Protein AF-A0A2N3AL40-F1 (afdb_monomer)

Mean predicted aligned error: 8.43 Å

Radius of gyration: 25.2 Å; Cα contacts (8 Å, |Δi|>4): 378; chains: 1; bounding box: 58×31×99 Å

Structure (mmCIF, N/CA/C/O backbone):
data_AF-A0A2N3AL40-F1
#
_entry.id   AF-A0A2N3AL40-F1
#
loop_
_atom_site.group_PDB
_atom_site.id
_atom_site.type_symbol
_atom_site.label_atom_id
_atom_site.label_alt_id
_atom_site.label_comp_id
_atom_site.label_asym_id
_atom_site.label_entity_id
_atom_site.label_seq_id
_atom_site.pdbx_PDB_ins_code
_atom_site.Cartn_x
_atom_site.Cartn_y
_atom_site.Cartn_z
_atom_site.occupancy
_atom_site.B_iso_or_equiv
_atom_site.auth_seq_id
_atom_site.auth_comp_id
_atom_site.auth_asym_id
_atom_site.auth_atom_id
_atom_site.pdbx_PDB_model_num
ATOM 1 N N . MET A 1 1 ? -43.939 -13.489 76.390 1.00 40.53 1 MET A N 1
ATOM 2 C CA . MET A 1 1 ? -42.519 -13.304 76.013 1.00 40.53 1 MET A CA 1
ATOM 3 C C . MET A 1 1 ? -42.436 -13.081 74.510 1.00 40.53 1 MET A C 1
ATOM 5 O O . MET A 1 1 ? -42.729 -14.004 73.766 1.00 40.53 1 MET A O 1
ATOM 9 N N . LYS A 1 2 ? -42.132 -11.856 74.062 1.00 36.47 2 LYS A N 1
ATOM 10 C CA . LYS A 1 2 ? -41.898 -11.534 72.644 1.00 36.47 2 LYS A CA 1
ATOM 11 C C . LYS A 1 2 ? -40.387 -11.472 72.420 1.00 36.47 2 LYS A C 1
ATOM 13 O O . LYS A 1 2 ? -39.715 -10.693 73.085 1.00 36.47 2 LYS A O 1
ATOM 18 N N . ILE A 1 3 ? -39.874 -12.318 71.533 1.00 40.22 3 ILE A N 1
ATOM 19 C CA . ILE A 1 3 ? -38.462 -12.353 71.139 1.00 40.22 3 ILE A CA 1
ATOM 20 C C . ILE A 1 3 ? -38.341 -11.499 69.875 1.00 40.22 3 ILE A C 1
ATOM 22 O O . ILE A 1 3 ? -38.879 -11.866 68.833 1.00 40.22 3 ILE A O 1
ATOM 26 N N . TYR A 1 4 ? -37.673 -10.351 69.971 1.00 39.47 4 TYR A N 1
ATOM 27 C CA . TYR A 1 4 ? -37.342 -9.523 68.813 1.00 39.47 4 TYR A CA 1
ATOM 28 C C . TYR A 1 4 ? -36.024 -10.025 68.216 1.00 39.47 4 TYR A C 1
ATOM 30 O O . TYR A 1 4 ? -34.991 -10.003 68.883 1.00 39.47 4 TYR A O 1
ATOM 38 N N . LYS A 1 5 ? -36.057 -10.509 66.969 1.00 43.59 5 LYS A N 1
ATOM 39 C CA . LYS A 1 5 ? -34.843 -10.803 66.198 1.00 43.59 5 LYS A CA 1
ATOM 40 C C . LYS A 1 5 ? -34.293 -9.490 65.640 1.00 43.59 5 LYS A C 1
ATOM 42 O O . LYS A 1 5 ? -34.959 -8.823 64.854 1.00 43.59 5 LYS A O 1
ATOM 47 N N . LEU A 1 6 ? -33.087 -9.141 66.075 1.00 40.00 6 LEU A N 1
ATOM 48 C CA . LEU A 1 6 ? -32.292 -8.032 65.563 1.00 40.00 6 LEU A CA 1
ATOM 49 C C . LEU A 1 6 ? -31.817 -8.387 64.143 1.00 40.00 6 LEU A C 1
ATOM 51 O O . LEU A 1 6 ? -31.105 -9.373 63.963 1.00 40.00 6 LEU A O 1
ATOM 55 N N . VAL A 1 7 ? -32.234 -7.618 63.138 1.00 46.03 7 VAL A N 1
ATOM 56 C CA . VAL A 1 7 ? -31.735 -7.736 61.760 1.00 46.03 7 VAL A CA 1
ATOM 57 C C . VAL A 1 7 ? -30.579 -6.753 61.609 1.00 46.03 7 VAL A C 1
ATOM 59 O O . VAL A 1 7 ? -30.780 -5.543 61.664 1.00 46.03 7 VAL A O 1
ATOM 62 N N . VAL A 1 8 ? -29.365 -7.276 61.455 1.00 45.62 8 VAL A N 1
ATOM 63 C CA . VAL A 1 8 ? -28.175 -6.486 61.126 1.00 45.62 8 VAL A CA 1
ATOM 64 C C . VAL A 1 8 ? -28.174 -6.281 59.613 1.00 45.62 8 VAL A C 1
ATOM 66 O O . VAL A 1 8 ? -27.959 -7.225 58.856 1.00 45.62 8 VAL A O 1
ATOM 69 N N . ILE A 1 9 ? -28.472 -5.060 59.170 1.00 46.03 9 ILE A N 1
ATOM 70 C CA . ILE A 1 9 ? -28.363 -4.658 57.765 1.00 46.03 9 ILE A CA 1
ATOM 71 C C . ILE A 1 9 ? -26.923 -4.196 57.545 1.00 46.03 9 ILE A C 1
ATOM 73 O O . ILE A 1 9 ? -26.542 -3.097 57.945 1.00 46.03 9 ILE A O 1
ATOM 77 N N . THR A 1 10 ? -26.110 -5.053 56.932 1.00 51.25 10 THR A N 1
ATOM 78 C CA . THR A 1 10 ? -24.779 -4.679 56.451 1.00 51.25 10 THR A CA 1
ATOM 79 C C . THR A 1 10 ? -24.943 -3.795 55.219 1.00 51.25 10 THR A C 1
ATOM 81 O O . THR A 1 10 ? -25.339 -4.263 54.153 1.00 51.25 10 THR A O 1
ATOM 84 N N . VAL A 1 11 ? -24.646 -2.506 55.365 1.00 47.19 11 VAL A N 1
ATOM 85 C CA . VAL A 1 11 ? -24.536 -1.569 54.244 1.00 47.19 11 VAL A CA 1
ATOM 86 C C . VAL A 1 11 ? -23.203 -1.840 53.546 1.00 47.19 11 VAL A C 1
ATOM 88 O O . VAL A 1 11 ? -22.144 -1.445 54.029 1.00 47.19 11 VAL A O 1
ATOM 91 N N . CYS A 1 12 ? -23.246 -2.554 52.420 1.00 39.22 12 CYS A N 1
ATOM 92 C CA . CYS A 1 12 ? -22.114 -2.659 51.503 1.00 39.22 12 CYS A CA 1
ATOM 93 C C . CYS A 1 12 ? -21.916 -1.297 50.827 1.00 39.22 12 CYS A C 1
ATOM 95 O O . CYS A 1 12 ? -22.634 -0.936 49.897 1.00 39.22 12 CYS A O 1
ATOM 97 N N . MET A 1 13 ? -20.949 -0.529 51.322 1.00 43.78 13 MET A N 1
ATOM 98 C CA . MET A 1 13 ? -20.445 0.666 50.660 1.00 43.78 13 MET A CA 1
ATOM 99 C C . MET A 1 13 ? -19.726 0.227 49.379 1.00 43.78 13 MET A C 1
ATOM 101 O O . MET A 1 13 ? -18.612 -0.293 49.427 1.00 43.78 13 MET A O 1
ATOM 105 N N . VAL A 1 14 ? -20.393 0.376 48.235 1.00 52.16 14 VAL A N 1
ATOM 106 C CA . VAL A 1 14 ? -19.777 0.181 46.921 1.00 52.16 14 VAL A CA 1
ATOM 107 C C . VAL A 1 14 ? -18.809 1.341 46.705 1.00 52.16 14 VAL A C 1
ATOM 109 O O . VAL A 1 14 ? -19.223 2.487 46.537 1.00 52.16 14 VAL A O 1
ATOM 112 N N . LEU A 1 15 ? -17.511 1.043 46.757 1.00 43.44 15 LEU A N 1
ATOM 113 C CA . LEU A 1 15 ? -16.457 1.918 46.258 1.00 43.44 15 LEU A CA 1
ATOM 114 C C . LEU A 1 15 ? -16.719 2.144 44.769 1.00 43.44 15 LEU A C 1
ATOM 116 O O . LEU A 1 15 ? -16.507 1.252 43.949 1.00 43.44 15 LEU A O 1
ATOM 120 N N . VAL A 1 16 ? -17.209 3.334 44.426 1.00 50.50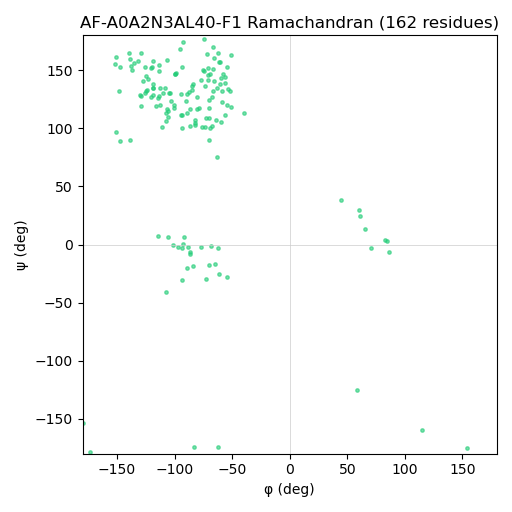 16 VAL A N 1
ATOM 121 C CA . VAL A 1 16 ? -17.233 3.809 43.045 1.00 50.50 16 VAL A CA 1
ATOM 122 C C . VAL A 1 16 ? -15.777 4.073 42.688 1.00 50.50 16 VAL A C 1
ATOM 124 O O . VAL A 1 16 ? -15.233 5.139 42.971 1.00 50.50 16 VAL A O 1
ATOM 127 N N . MET A 1 17 ? -15.104 3.053 42.157 1.00 52.47 17 MET A N 1
ATOM 128 C CA . MET A 1 17 ? -13.845 3.250 41.455 1.00 52.47 17 MET A CA 1
ATOM 129 C C . MET A 1 17 ? -14.166 4.247 40.349 1.00 52.47 17 MET A C 1
ATOM 131 O O . MET A 1 17 ? -14.948 3.944 39.449 1.00 52.47 17 MET A O 1
ATOM 135 N N . SER A 1 18 ? -13.629 5.457 40.479 1.00 48.34 18 SER A N 1
ATOM 136 C CA . SER A 1 18 ? -13.614 6.470 39.433 1.00 48.34 18 SER A CA 1
ATOM 137 C C . SER A 1 18 ? -12.797 5.917 38.269 1.00 48.34 18 SER A C 1
ATOM 139 O O . SER A 1 18 ? -11.633 6.263 38.095 1.00 48.34 18 SER A O 1
ATOM 141 N N . GLY A 1 19 ? -13.381 4.994 37.506 1.00 50.50 19 GLY A N 1
ATOM 142 C CA . GLY A 1 19 ? -12.888 4.668 36.186 1.00 50.50 19 GLY A CA 1
ATOM 143 C C . GLY A 1 19 ? -12.931 5.962 35.397 1.00 50.50 19 GLY A C 1
ATOM 144 O O . GLY A 1 19 ? -13.987 6.593 35.326 1.00 50.50 19 GLY A O 1
ATOM 145 N N . CYS A 1 20 ? -11.784 6.389 34.867 1.00 45.19 20 CYS A N 1
ATOM 146 C CA . CYS A 1 20 ? -11.763 7.271 33.708 1.00 45.19 20 CYS A CA 1
ATOM 147 C C . CYS A 1 20 ? -12.862 6.771 32.777 1.00 45.19 20 CYS A C 1
ATOM 149 O O . CYS A 1 20 ? -12.763 5.6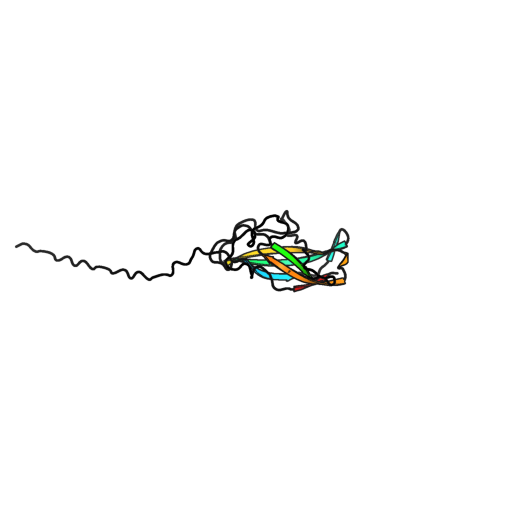44 32.304 1.00 45.19 20 CYS A O 1
ATOM 151 N N . ILE A 1 21 ? -13.923 7.551 32.579 1.00 53.56 21 ILE A N 1
ATOM 152 C CA . ILE A 1 21 ? -14.790 7.342 31.429 1.00 53.56 21 ILE A CA 1
ATOM 153 C C . ILE A 1 21 ? -13.842 7.632 30.266 1.00 53.56 21 ILE A C 1
ATOM 155 O O . ILE A 1 21 ? -13.423 8.790 30.150 1.00 53.56 21 ILE A O 1
ATOM 159 N N . PRO A 1 22 ? -13.383 6.627 29.496 1.00 57.34 22 PRO A N 1
ATOM 160 C CA . PRO A 1 22 ? -12.606 6.925 28.309 1.00 57.34 22 PRO A CA 1
ATOM 161 C C . PRO A 1 22 ? -13.491 7.847 27.472 1.00 57.34 22 PRO A C 1
ATOM 163 O O . PRO A 1 22 ? -14.714 7.658 27.433 1.00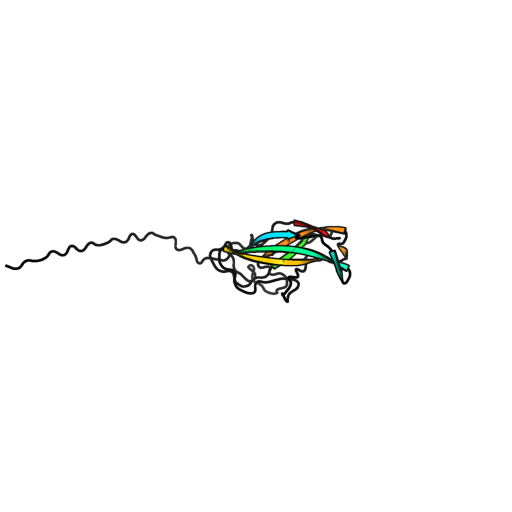 57.34 22 PRO A O 1
ATOM 166 N N . GLY A 1 23 ? -12.911 8.882 26.862 1.00 61.97 23 GLY A N 1
ATOM 167 C CA . GLY A 1 23 ? -13.641 9.626 25.838 1.00 61.97 23 GLY A CA 1
ATOM 168 C C . GLY A 1 23 ? -14.218 8.651 24.802 1.00 61.97 23 GLY A C 1
ATOM 169 O O . GLY A 1 23 ? -13.804 7.489 24.771 1.00 61.97 23 GLY A O 1
ATOM 170 N N . PRO A 1 24 ? -15.194 9.066 23.979 1.00 74.25 24 PRO A N 1
ATOM 171 C CA . PRO A 1 24 ? -15.617 8.217 22.873 1.00 74.25 24 PRO A CA 1
ATOM 172 C C . PRO A 1 24 ? -14.364 7.802 22.094 1.00 74.25 24 PRO A C 1
ATOM 174 O O . PRO A 1 24 ? -13.607 8.667 21.651 1.00 74.25 24 PRO A O 1
ATOM 177 N N . GLY A 1 25 ? -14.109 6.495 22.059 1.00 88.38 25 GLY A N 1
ATOM 178 C CA . GLY A 1 25 ? -12.933 5.938 21.410 1.00 88.38 25 GLY A CA 1
ATOM 179 C C . GLY A 1 25 ? -12.934 6.238 19.914 1.00 88.38 25 GLY A C 1
ATOM 180 O O . GLY A 1 25 ? -13.965 6.629 19.351 1.00 88.38 25 GLY A O 1
ATOM 181 N N . LYS A 1 26 ? -11.787 6.056 19.270 1.00 96.38 26 LYS A N 1
ATOM 182 C CA . LYS A 1 26 ? -11.609 6.300 17.838 1.00 96.38 26 LYS A CA 1
ATOM 183 C C . LYS A 1 26 ? -10.795 5.174 17.187 1.00 96.38 26 LYS A C 1
ATOM 185 O O . LYS A 1 26 ? -9.986 4.538 17.865 1.00 96.38 26 LYS A O 1
ATOM 190 N N . PRO A 1 27 ? -11.031 4.886 15.897 1.00 98.19 27 PRO A N 1
ATOM 191 C CA . PRO A 1 27 ? -10.132 4.046 15.110 1.00 98.19 27 PRO A CA 1
ATOM 192 C C . PRO A 1 27 ? -8.760 4.717 14.913 1.00 98.19 27 PRO A C 1
ATOM 194 O O . PRO A 1 27 ? -8.637 5.928 15.078 1.00 98.19 27 PRO A O 1
ATOM 197 N N . ASP A 1 28 ? -7.752 3.915 14.568 1.00 98.50 28 ASP A N 1
ATOM 198 C CA . ASP A 1 28 ? -6.375 4.361 14.284 1.00 98.50 28 ASP A CA 1
ATOM 199 C C . ASP A 1 28 ? -5.726 3.404 13.268 1.00 98.50 28 ASP A C 1
ATOM 201 O O . ASP A 1 28 ? -5.304 2.302 13.615 1.00 98.50 28 ASP A O 1
ATOM 205 N N . LEU A 1 29 ? -5.740 3.745 11.989 1.00 98.81 29 LEU A N 1
ATOM 206 C CA . LEU A 1 29 ? -5.341 2.926 10.853 1.00 98.81 29 LEU A CA 1
ATOM 207 C C . LEU A 1 29 ? -3.879 3.176 10.490 1.00 98.81 29 LEU A C 1
ATOM 209 O O . LEU A 1 29 ? -3.528 4.062 9.721 1.00 98.81 29 LEU A O 1
ATOM 213 N N . VAL A 1 30 ? -3.019 2.266 10.929 1.00 98.81 30 VAL A N 1
ATOM 214 C CA . VAL A 1 30 ? -1.583 2.335 10.656 1.00 98.81 30 VAL A CA 1
ATOM 215 C C . VAL A 1 30 ? -1.205 1.320 9.588 1.00 98.81 30 VAL A C 1
ATOM 217 O O . VAL A 1 30 ? -1.503 0.126 9.723 1.00 98.81 30 VAL A O 1
ATOM 220 N N . VAL A 1 31 ? -0.472 1.745 8.555 1.00 98.88 31 VAL A N 1
ATOM 221 C CA . VAL A 1 31 ? 0.195 0.798 7.651 1.00 98.88 31 VAL A CA 1
ATOM 222 C C . VAL A 1 31 ? 1.394 0.188 8.376 1.00 98.88 31 VAL A C 1
ATOM 224 O O . VAL A 1 31 ? 2.463 0.785 8.485 1.00 98.88 31 VAL A O 1
ATOM 227 N N . THR A 1 32 ? 1.236 -1.035 8.875 1.00 98.69 32 THR A N 1
ATOM 228 C CA . THR A 1 32 ? 2.273 -1.734 9.648 1.00 98.69 32 THR A CA 1
ATOM 229 C C . THR A 1 32 ? 3.292 -2.446 8.770 1.00 98.69 32 THR A C 1
ATOM 231 O O . THR A 1 32 ? 4.375 -2.801 9.236 1.00 98.69 32 THR A O 1
ATOM 234 N N . THR A 1 33 ? 2.969 -2.702 7.504 1.00 98.69 33 THR A N 1
ATOM 235 C CA . THR A 1 33 ? 3.893 -3.320 6.550 1.00 98.69 33 THR A CA 1
ATOM 236 C C . THR A 1 33 ? 3.622 -2.809 5.148 1.00 98.69 33 THR A C 1
ATOM 238 O O . THR A 1 33 ? 2.487 -2.841 4.681 1.00 98.69 33 THR A O 1
ATOM 241 N N . LEU A 1 34 ? 4.693 -2.410 4.468 1.00 98.81 34 LEU A N 1
ATOM 242 C CA . LEU A 1 34 ? 4.770 -2.315 3.018 1.00 98.81 34 LEU A CA 1
ATOM 243 C C . LEU A 1 34 ? 6.045 -3.030 2.580 1.00 98.81 34 LEU A C 1
ATOM 245 O O . LEU A 1 34 ? 7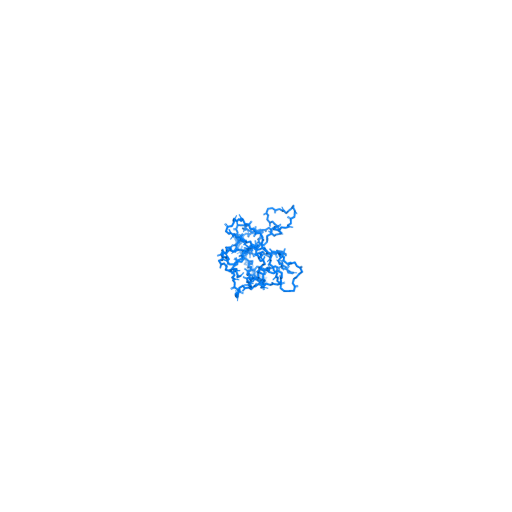.129 -2.738 3.083 1.00 98.81 34 LEU A O 1
ATOM 249 N N . GLU A 1 35 ? 5.927 -3.938 1.622 1.00 98.56 35 GLU A N 1
ATOM 250 C CA . GLU A 1 35 ? 7.077 -4.637 1.056 1.00 98.56 35 GLU A CA 1
ATOM 251 C C . GLU A 1 35 ? 6.824 -5.071 -0.389 1.00 98.56 35 GLU A C 1
ATOM 253 O O . GLU A 1 35 ? 5.684 -5.288 -0.806 1.00 98.56 35 GLU A O 1
ATOM 258 N N . ALA A 1 36 ? 7.911 -5.241 -1.142 1.00 98.31 36 ALA A N 1
ATOM 259 C CA . ALA A 1 36 ? 7.883 -5.959 -2.407 1.00 98.31 36 ALA A CA 1
ATOM 260 C C . ALA A 1 36 ? 7.935 -7.467 -2.133 1.00 98.31 36 ALA A C 1
ATOM 262 O O . ALA A 1 36 ? 8.839 -7.951 -1.451 1.00 98.31 36 ALA A O 1
ATOM 263 N N . THR A 1 37 ? 6.987 -8.219 -2.685 1.00 98.31 37 THR A N 1
ATOM 264 C CA . THR A 1 37 ? 6.884 -9.677 -2.491 1.00 98.31 37 THR A CA 1
ATOM 265 C C . THR A 1 37 ? 7.592 -10.475 -3.587 1.00 98.31 37 THR A C 1
ATOM 267 O O . THR A 1 37 ? 7.667 -11.702 -3.529 1.00 98.31 37 THR A O 1
ATOM 270 N N . GLY A 1 38 ? 8.152 -9.791 -4.585 1.00 96.75 38 GLY A N 1
ATOM 271 C CA . GLY A 1 38 ? 8.873 -10.394 -5.695 1.00 96.75 38 GLY A CA 1
ATOM 272 C C . GLY A 1 38 ? 9.537 -9.357 -6.594 1.00 96.75 38 GLY A C 1
ATOM 273 O O . GLY A 1 38 ? 9.475 -8.153 -6.346 1.00 96.75 38 GLY A O 1
ATOM 274 N N . LEU A 1 39 ? 10.186 -9.844 -7.652 1.00 95.75 39 LEU A N 1
ATOM 275 C CA . LEU A 1 39 ? 10.792 -8.979 -8.659 1.00 95.75 39 LEU A CA 1
ATOM 276 C C . LEU A 1 39 ? 9.716 -8.298 -9.505 1.00 95.75 39 LEU A C 1
ATOM 278 O O . LEU A 1 39 ? 8.678 -8.888 -9.815 1.00 95.75 39 LEU A O 1
ATOM 282 N N . GLY A 1 40 ? 10.011 -7.066 -9.911 1.00 95.88 40 GLY A N 1
ATOM 283 C CA . GLY A 1 40 ? 9.237 -6.381 -10.928 1.00 95.88 40 GLY A CA 1
ATOM 284 C C . GLY A 1 40 ? 9.256 -7.114 -12.263 1.00 95.88 40 GLY A C 1
ATOM 285 O O . GLY A 1 40 ? 10.177 -7.878 -12.561 1.00 95.88 40 GLY A O 1
ATOM 286 N N . PHE A 1 41 ? 8.254 -6.855 -13.092 1.00 96.25 41 PHE A N 1
ATOM 287 C CA . PHE A 1 41 ? 8.213 -7.340 -14.465 1.00 96.25 41 PHE A CA 1
ATOM 288 C C . PHE A 1 41 ? 7.500 -6.346 -15.376 1.00 96.25 41 PHE A C 1
ATOM 290 O O . PHE A 1 41 ? 6.622 -5.594 -14.950 1.00 96.25 41 PHE A O 1
ATOM 297 N N . VAL A 1 42 ? 7.859 -6.369 -16.656 1.00 95.12 42 VAL A N 1
ATOM 298 C CA . VAL A 1 42 ? 7.197 -5.565 -17.684 1.00 95.12 42 VAL A CA 1
ATOM 299 C C . VAL A 1 42 ? 5.914 -6.275 -18.108 1.00 95.12 42 VAL A C 1
ATOM 301 O O . VAL A 1 42 ? 5.935 -7.400 -18.608 1.00 95.12 42 VAL A O 1
ATOM 304 N N . GLY A 1 43 ? 4.781 -5.629 -17.866 1.00 86.81 43 GLY A N 1
ATOM 305 C CA . GLY A 1 43 ? 3.468 -6.081 -18.292 1.00 86.81 43 GLY A CA 1
ATOM 306 C C . GLY A 1 43 ? 3.144 -5.702 -19.739 1.00 86.81 43 GLY A C 1
ATOM 307 O O . GLY A 1 43 ? 3.950 -5.145 -20.488 1.00 86.81 43 GLY A O 1
ATOM 308 N N . SER A 1 44 ? 1.905 -5.984 -20.137 1.00 80.62 44 SER A N 1
ATOM 309 C CA . SER A 1 44 ? 1.374 -5.573 -21.438 1.00 80.62 44 SER A CA 1
ATOM 310 C C . SER A 1 44 ? 1.486 -4.056 -21.628 1.00 80.62 44 SER A C 1
ATOM 312 O O . SER A 1 44 ? 1.309 -3.293 -20.680 1.00 80.62 44 SER A O 1
ATOM 314 N N . TYR A 1 45 ? 1.753 -3.615 -22.861 1.00 82.56 45 TYR A N 1
ATOM 315 C CA . TYR A 1 45 ? 1.947 -2.199 -23.222 1.00 82.56 45 TYR A CA 1
ATOM 316 C C . TYR A 1 45 ? 3.182 -1.524 -22.594 1.00 82.56 45 TYR A C 1
ATOM 318 O O . TYR A 1 45 ? 3.311 -0.305 -22.668 1.00 82.56 45 TYR A O 1
ATOM 326 N N . GLY A 1 46 ? 4.106 -2.304 -22.021 1.00 85.69 46 GLY A N 1
ATOM 327 C CA . GLY A 1 46 ? 5.396 -1.818 -21.524 1.00 85.69 46 GLY A CA 1
ATOM 328 C C . GLY A 1 46 ? 5.365 -1.233 -20.112 1.00 85.69 46 GLY A C 1
ATOM 329 O O . GLY A 1 46 ? 6.383 -0.727 -19.657 1.00 85.69 46 GLY A O 1
ATOM 330 N N . GLY A 1 47 ? 4.220 -1.258 -19.420 1.00 91.25 47 GLY A N 1
ATOM 331 C CA . GLY A 1 47 ? 4.129 -0.780 -18.037 1.00 91.25 47 GLY A CA 1
ATOM 332 C C . GLY A 1 47 ? 4.832 -1.732 -17.074 1.00 91.25 47 GLY A C 1
ATOM 333 O O . GLY A 1 47 ? 4.731 -2.948 -17.235 1.00 91.25 47 GLY A O 1
ATOM 334 N N . VAL A 1 48 ? 5.513 -1.202 -16.062 1.00 95.69 48 VAL A N 1
ATOM 335 C CA . VAL A 1 48 ? 6.212 -2.019 -15.063 1.00 95.69 48 VAL A CA 1
ATOM 336 C C . VAL A 1 48 ? 5.257 -2.344 -13.919 1.00 95.69 48 VAL A C 1
ATOM 338 O O . VAL A 1 48 ? 4.617 -1.451 -13.367 1.00 95.69 48 VAL A O 1
ATOM 341 N N . LYS A 1 49 ? 5.153 -3.621 -13.549 1.00 96.94 49 LYS A N 1
ATOM 342 C CA . LYS A 1 49 ? 4.389 -4.082 -12.387 1.00 96.94 49 LYS A CA 1
ATOM 343 C C . LYS A 1 49 ? 5.330 -4.584 -11.304 1.00 96.94 49 LYS A C 1
ATOM 345 O O . LYS A 1 49 ? 6.182 -5.427 -11.580 1.00 96.94 49 LYS A O 1
ATOM 350 N N . ILE A 1 50 ? 5.133 -4.120 -10.074 1.00 98.06 50 ILE A N 1
ATOM 351 C CA . ILE A 1 50 ? 5.853 -4.602 -8.890 1.00 98.06 50 ILE A CA 1
ATOM 352 C C . ILE A 1 50 ? 4.862 -5.325 -7.978 1.00 98.06 50 ILE A C 1
ATOM 354 O O . ILE A 1 50 ? 3.907 -4.686 -7.537 1.00 98.06 50 ILE A O 1
ATOM 358 N N . PRO A 1 51 ? 5.050 -6.621 -7.675 1.00 98.44 51 PRO A N 1
ATOM 359 C CA . PRO A 1 51 ? 4.218 -7.298 -6.691 1.00 98.44 51 PRO A CA 1
ATOM 360 C C . PRO A 1 51 ? 4.535 -6.764 -5.286 1.00 98.44 51 PRO A C 1
ATOM 362 O O . PRO A 1 51 ? 5.693 -6.770 -4.858 1.00 98.44 51 PRO A O 1
ATOM 365 N N . ILE A 1 52 ? 3.513 -6.283 -4.582 1.00 98.81 52 ILE A N 1
ATOM 366 C CA . ILE A 1 52 ? 3.637 -5.701 -3.244 1.00 98.81 52 ILE A CA 1
ATOM 367 C C . ILE A 1 52 ? 2.596 -6.273 -2.285 1.00 98.81 52 ILE A C 1
ATOM 369 O O . ILE A 1 52 ? 1.534 -6.753 -2.695 1.00 98.81 52 ILE A O 1
ATOM 373 N N . ARG A 1 53 ? 2.901 -6.167 -0.993 1.00 98.81 53 ARG A N 1
ATOM 374 C CA . ARG A 1 53 ? 1.981 -6.447 0.105 1.00 98.81 53 ARG A CA 1
ATOM 375 C C . ARG A 1 53 ? 1.913 -5.251 1.041 1.00 98.81 53 ARG A C 1
ATOM 377 O O . ARG A 1 53 ? 2.948 -4.755 1.482 1.00 98.81 53 ARG A O 1
ATOM 384 N N . VAL A 1 54 ? 0.690 -4.834 1.355 1.00 98.88 54 VAL A N 1
ATOM 385 C CA . VAL A 1 54 ? 0.383 -3.790 2.335 1.00 98.88 54 VAL A CA 1
ATOM 386 C C . VAL A 1 54 ? -0.461 -4.392 3.449 1.00 98.88 54 VAL A C 1
ATOM 388 O O . VAL A 1 54 ? -1.479 -5.029 3.177 1.00 98.88 54 VAL A O 1
ATOM 391 N N . VAL A 1 55 ? -0.053 -4.191 4.698 1.00 98.88 55 VAL A N 1
ATOM 392 C CA . VAL A 1 55 ? -0.832 -4.573 5.881 1.00 98.88 55 VAL A CA 1
ATOM 393 C C . VAL A 1 55 ? -1.233 -3.313 6.624 1.00 98.88 55 VAL A C 1
ATOM 395 O O . VAL A 1 55 ? -0.377 -2.498 6.963 1.00 98.88 55 VAL A O 1
ATOM 398 N N . VAL A 1 56 ? -2.531 -3.168 6.873 1.00 98.88 56 VAL A N 1
ATOM 399 C CA . VAL A 1 56 ? -3.094 -2.080 7.676 1.00 98.88 56 VAL A CA 1
ATOM 400 C C . VAL A 1 56 ? -3.666 -2.670 8.950 1.00 98.88 56 VAL A C 1
ATOM 402 O O . VAL A 1 56 ? -4.375 -3.678 8.905 1.00 98.88 56 VAL A O 1
ATOM 405 N N . LYS A 1 57 ? -3.367 -2.035 10.080 1.00 98.81 57 LYS A N 1
ATOM 406 C CA . LYS A 1 57 ? -3.877 -2.406 11.393 1.00 98.81 57 LYS A CA 1
ATOM 407 C C . LYS A 1 57 ? -4.693 -1.268 11.973 1.00 98.81 57 LYS A C 1
ATOM 409 O O . LYS A 1 57 ? -4.210 -0.146 12.002 1.00 98.81 57 LYS A O 1
ATOM 414 N N . ASN A 1 58 ? -5.858 -1.590 12.525 1.00 98.75 58 ASN A N 1
ATOM 415 C CA . ASN A 1 58 ? -6.556 -0.674 13.416 1.00 98.75 58 ASN A CA 1
ATOM 416 C C . ASN A 1 58 ? -5.963 -0.795 14.835 1.00 98.75 58 ASN A C 1
ATOM 418 O O . ASN A 1 58 ? -6.209 -1.782 15.528 1.00 98.75 58 ASN A O 1
ATOM 422 N N . GLN A 1 59 ? -5.129 0.154 15.251 1.00 98.44 59 GLN A N 1
ATOM 423 C CA . GLN A 1 59 ? -4.531 0.241 16.588 1.00 98.44 59 GLN A CA 1
ATOM 424 C C . GLN A 1 59 ? -5.423 0.982 17.595 1.00 98.44 59 GLN A C 1
ATOM 426 O O . GLN A 1 59 ? -5.120 0.982 18.790 1.00 98.44 59 GLN A O 1
ATOM 431 N N . GLY A 1 60 ? -6.530 1.556 17.120 1.00 97.56 60 GLY A N 1
ATOM 432 C CA . GLY A 1 60 ? -7.509 2.270 17.920 1.00 97.56 60 GLY A CA 1
ATOM 433 C C . GLY A 1 60 ? -8.375 1.329 18.750 1.00 97.56 60 GLY A C 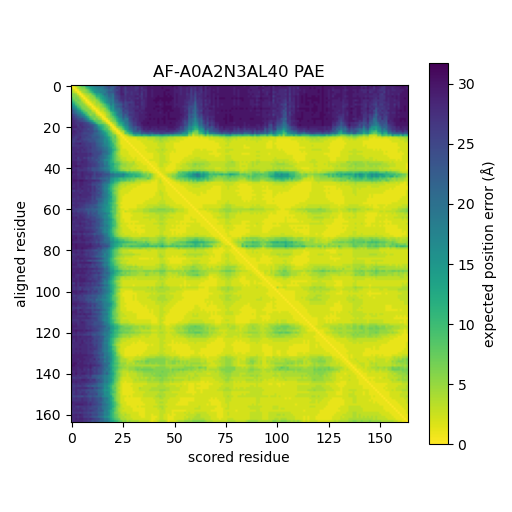1
ATOM 434 O O . GLY A 1 60 ? -8.275 0.100 18.681 1.00 97.56 60 GLY A O 1
ATOM 435 N N . ASP A 1 61 ? -9.257 1.918 19.551 1.00 96.19 61 ASP A N 1
ATOM 436 C CA . ASP A 1 61 ? -10.161 1.201 20.455 1.00 96.19 61 ASP A CA 1
ATOM 437 C C . ASP A 1 61 ? -11.597 1.084 19.914 1.00 96.19 61 ASP A C 1
ATOM 439 O O . ASP A 1 61 ? -12.450 0.450 20.543 1.00 96.19 61 ASP A O 1
ATOM 443 N N . VAL A 1 62 ? -11.853 1.630 18.721 1.00 97.31 62 VAL A N 1
ATOM 444 C CA . VAL A 1 62 ? -13.136 1.559 18.008 1.00 97.31 62 VAL A CA 1
ATOM 445 C C . VAL A 1 62 ? -12.950 1.012 16.595 1.00 97.31 62 VAL A C 1
ATOM 447 O O . VAL A 1 62 ? -11.878 1.094 16.005 1.00 97.31 62 VAL A O 1
ATOM 450 N N . GLU A 1 63 ? -13.999 0.382 16.070 1.00 98.00 63 GLU A N 1
ATOM 451 C CA . GLU A 1 63 ? -14.044 -0.127 14.703 1.00 98.00 63 GLU A CA 1
ATOM 452 C C . GLU A 1 63 ? -13.831 1.000 13.677 1.00 98.00 63 GLU A C 1
ATOM 454 O O . GLU A 1 63 ? -14.472 2.048 13.748 1.00 98.00 63 GLU A O 1
ATOM 459 N N . ALA A 1 64 ? -12.951 0.764 12.706 1.00 98.50 64 ALA A N 1
ATOM 460 C CA . ALA A 1 64 ? -12.767 1.650 11.567 1.00 98.50 64 ALA A CA 1
ATOM 461 C C . ALA A 1 64 ? -13.791 1.310 10.482 1.00 98.50 64 ALA A C 1
ATOM 463 O O . ALA A 1 64 ? -13.998 0.133 10.175 1.00 98.50 64 ALA A O 1
ATOM 464 N N . GLY A 1 65 ? -14.407 2.328 9.879 1.00 98.44 65 GLY A N 1
ATOM 465 C CA . GLY A 1 65 ? -15.297 2.151 8.732 1.00 98.44 65 GLY A CA 1
ATOM 466 C C . GLY A 1 65 ? -14.586 1.559 7.508 1.00 98.44 65 GLY A C 1
ATOM 467 O O . GLY A 1 65 ? -13.417 1.182 7.550 1.00 98.44 65 GLY A O 1
ATOM 468 N N . ILE A 1 66 ? -15.297 1.469 6.383 1.00 97.81 66 ILE A N 1
ATOM 469 C CA . ILE A 1 66 ? -14.661 1.083 5.117 1.00 97.81 66 ILE A CA 1
ATOM 470 C C . ILE A 1 66 ? -13.697 2.192 4.683 1.00 97.81 66 ILE A C 1
ATOM 472 O O . ILE A 1 66 ? -14.109 3.340 4.528 1.00 97.81 66 ILE A O 1
ATOM 476 N N . PHE A 1 67 ? -12.447 1.818 4.424 1.00 97.94 67 PHE A N 1
ATOM 477 C CA . PHE A 1 67 ? -11.373 2.714 4.001 1.00 97.94 67 PHE A CA 1
ATOM 478 C C . PHE A 1 67 ? -10.675 2.167 2.755 1.00 97.94 67 PHE A C 1
ATOM 480 O O . PHE A 1 67 ? -10.826 0.991 2.398 1.00 97.94 67 PHE A O 1
ATOM 487 N N . LYS A 1 68 ? -9.898 3.022 2.087 1.00 97.31 68 LYS A N 1
ATOM 488 C CA . LYS A 1 68 ? -9.067 2.640 0.939 1.00 97.31 68 LYS A CA 1
ATOM 489 C C . LYS A 1 68 ? -7.591 2.888 1.209 1.00 97.31 68 LYS A C 1
ATOM 491 O O . LYS A 1 68 ? -7.237 3.706 2.047 1.00 97.31 68 LYS A O 1
ATOM 496 N N . VAL A 1 69 ? -6.740 2.185 0.477 1.00 98.38 69 VAL A N 1
ATOM 497 C CA . VAL A 1 69 ? -5.291 2.367 0.496 1.00 98.38 69 VAL A CA 1
ATOM 498 C C . VAL A 1 69 ? -4.873 3.029 -0.808 1.00 98.38 69 VAL A C 1
ATOM 500 O O . VAL A 1 69 ? -5.314 2.612 -1.878 1.00 98.38 69 VAL A O 1
ATOM 503 N N . SER A 1 70 ? -4.016 4.045 -0.742 1.00 98.12 70 SER A N 1
ATOM 504 C CA . SER A 1 70 ? -3.267 4.512 -1.912 1.00 98.12 70 SER A CA 1
ATOM 505 C C . SER A 1 70 ? -1.809 4.106 -1.806 1.00 98.12 70 SER A C 1
ATOM 507 O O . SER A 1 70 ? -1.289 3.846 -0.723 1.00 98.12 70 SER A O 1
ATOM 509 N N . THR A 1 71 ? -1.140 4.080 -2.949 1.00 98.38 71 THR A N 1
ATOM 510 C CA . THR A 1 71 ? 0.313 3.976 -3.027 1.00 98.38 71 THR A CA 1
ATOM 511 C C . THR A 1 71 ? 0.853 5.153 -3.807 1.00 98.38 71 THR A C 1
ATOM 513 O O . THR A 1 71 ? 0.255 5.583 -4.798 1.00 98.38 71 THR A O 1
ATOM 516 N N . GLU A 1 72 ? 1.998 5.658 -3.378 1.00 98.19 72 GLU A N 1
ATOM 517 C CA . GLU A 1 72 ? 2.652 6.807 -3.986 1.00 98.19 72 GLU A CA 1
ATOM 518 C C . GLU A 1 72 ? 4.151 6.574 -4.087 1.00 98.19 72 GLU A C 1
ATOM 520 O O . GLU A 1 72 ? 4.732 5.801 -3.323 1.00 98.19 72 GLU A O 1
ATOM 525 N N . TYR A 1 73 ? 4.784 7.234 -5.052 1.00 97.94 73 TYR A N 1
ATOM 526 C CA . TYR A 1 73 ? 6.222 7.140 -5.220 1.00 97.94 73 TYR A CA 1
ATOM 527 C C . TYR A 1 73 ? 6.888 8.489 -5.472 1.00 97.94 73 TYR A C 1
ATOM 529 O O . TYR A 1 73 ? 6.296 9.440 -5.988 1.00 97.94 73 TYR A O 1
ATOM 537 N N . MET A 1 74 ? 8.176 8.532 -5.141 1.00 97.81 74 MET A N 1
ATOM 538 C CA . MET A 1 74 ? 9.111 9.578 -5.524 1.00 97.81 74 MET A CA 1
ATOM 539 C C . MET A 1 74 ? 10.011 9.009 -6.618 1.00 97.81 74 MET A C 1
ATOM 541 O O . MET A 1 74 ? 10.756 8.049 -6.395 1.00 97.81 74 MET A O 1
ATOM 545 N N . GLY A 1 75 ? 9.906 9.579 -7.815 1.00 90.75 75 GLY A N 1
ATOM 546 C CA . GLY A 1 75 ? 10.757 9.238 -8.946 1.00 90.75 75 GLY A CA 1
ATOM 547 C C . GLY A 1 75 ? 11.980 10.154 -9.032 1.00 90.75 75 GLY A C 1
ATOM 548 O O . GLY A 1 75 ? 12.067 11.164 -8.333 1.00 90.75 75 GLY A O 1
ATOM 549 N N . PRO A 1 76 ? 12.912 9.885 -9.957 1.00 85.00 76 PRO A N 1
ATOM 550 C CA . PRO A 1 76 ? 14.069 10.759 -10.168 1.00 85.00 76 PRO A CA 1
ATOM 551 C C . PRO A 1 76 ? 13.696 12.154 -10.694 1.00 85.00 76 PRO A C 1
ATOM 553 O O . PRO A 1 76 ? 14.506 13.073 -10.635 1.00 85.00 76 PRO A O 1
ATOM 556 N N . GLN A 1 77 ? 12.478 12.318 -11.213 1.00 84.56 77 GLN A N 1
ATOM 557 C CA . GLN A 1 77 ? 11.948 13.586 -11.724 1.00 84.56 77 GLN A CA 1
ATOM 558 C C . GLN A 1 77 ? 11.167 14.378 -10.658 1.00 84.56 77 GLN A C 1
ATOM 560 O O . GLN A 1 77 ? 10.666 15.459 -10.959 1.00 84.56 77 GLN A O 1
ATOM 565 N N . GLY A 1 78 ? 11.058 13.858 -9.430 1.00 88.44 78 GLY A N 1
ATOM 566 C CA . GLY A 1 78 ? 10.279 14.444 -8.340 1.00 88.44 78 GLY A CA 1
ATOM 567 C C . GLY A 1 78 ? 9.094 13.572 -7.922 1.00 88.44 78 GLY A C 1
ATOM 568 O O . GLY A 1 78 ? 9.085 12.361 -8.150 1.00 88.44 78 GLY A O 1
ATOM 569 N N . GLY A 1 79 ? 8.118 14.200 -7.270 1.00 90.69 79 GLY A N 1
ATOM 570 C CA . GLY A 1 79 ? 6.964 13.553 -6.650 1.00 90.69 79 GLY A CA 1
ATOM 571 C C . GLY A 1 79 ? 6.414 14.397 -5.488 1.00 90.69 79 GLY A C 1
ATOM 572 O O . GLY A 1 79 ? 6.910 15.507 -5.262 1.00 90.69 79 GLY A O 1
ATOM 573 N N . PRO A 1 80 ? 5.417 13.889 -4.749 1.00 95.00 80 PRO A N 1
ATOM 574 C CA . PRO A 1 80 ? 4.873 12.534 -4.851 1.00 95.00 80 PRO A CA 1
ATOM 575 C C . PRO A 1 80 ? 3.979 12.324 -6.081 1.00 95.00 80 PRO A C 1
ATOM 577 O O . PRO A 1 80 ? 3.337 13.251 -6.573 1.00 95.00 80 PRO A O 1
ATOM 580 N N . PHE A 1 81 ? 3.950 11.091 -6.586 1.00 95.69 81 PHE A N 1
ATOM 581 C CA . PHE A 1 81 ? 3.065 10.665 -7.668 1.00 95.69 81 PHE A CA 1
ATOM 582 C C . PHE A 1 81 ? 2.243 9.456 -7.232 1.00 95.69 81 PHE A C 1
ATOM 584 O O . PHE A 1 81 ? 2.802 8.471 -6.751 1.00 95.69 81 PHE A O 1
ATOM 591 N N . ALA A 1 82 ? 0.932 9.496 -7.466 1.00 95.62 82 ALA A N 1
ATOM 592 C CA . ALA A 1 82 ? 0.076 8.334 -7.263 1.00 95.62 82 ALA A CA 1
ATOM 593 C C . ALA A 1 82 ? 0.477 7.194 -8.212 1.00 95.62 82 ALA A C 1
ATOM 595 O O . ALA A 1 82 ? 0.663 7.405 -9.414 1.00 95.62 82 ALA A O 1
ATOM 596 N N . VAL A 1 83 ? 0.568 5.979 -7.674 1.00 95.94 83 VAL A N 1
ATOM 597 C CA . VAL A 1 83 ? 0.778 4.750 -8.443 1.00 95.94 83 VAL A CA 1
ATOM 598 C C . VAL A 1 83 ? -0.414 3.831 -8.234 1.00 95.94 83 VAL A C 1
ATOM 600 O O . VAL A 1 83 ? -0.901 3.681 -7.115 1.00 95.94 83 VAL A O 1
ATOM 603 N N . GLY A 1 84 ? -0.920 3.248 -9.321 1.00 97.19 84 GLY A N 1
ATOM 604 C CA . GLY A 1 84 ? -2.069 2.355 -9.231 1.00 97.19 84 GLY A CA 1
ATOM 605 C C . GLY A 1 84 ? -1.711 1.081 -8.473 1.00 97.19 84 GLY A C 1
ATOM 606 O O . GLY A 1 84 ? -0.692 0.462 -8.788 1.00 97.19 84 GLY A O 1
ATOM 607 N N . PHE A 1 85 ? -2.546 0.694 -7.508 1.00 97.94 85 PHE A N 1
ATOM 608 C CA . PHE A 1 85 ? -2.417 -0.547 -6.751 1.00 97.94 85 PHE A CA 1
ATOM 609 C C . PHE A 1 85 ? -3.556 -1.514 -7.106 1.00 97.94 85 PHE A C 1
ATOM 611 O O . PHE A 1 85 ? -4.689 -1.382 -6.650 1.00 97.94 85 PHE A O 1
ATOM 618 N N . GLU A 1 86 ? -3.259 -2.500 -7.950 1.00 97.25 86 GLU A N 1
ATOM 619 C CA . GLU A 1 86 ? -4.210 -3.520 -8.395 1.00 97.25 86 GLU A CA 1
ATOM 620 C C . GLU A 1 86 ? -4.194 -4.711 -7.428 1.00 97.25 86 GLU A C 1
ATOM 622 O O . GLU A 1 86 ? -3.215 -5.455 -7.384 1.00 97.25 86 GLU A O 1
ATOM 627 N N . VAL A 1 87 ? -5.290 -4.936 -6.696 1.00 98.00 87 VAL A N 1
ATOM 628 C CA . VAL A 1 87 ? -5.487 -6.133 -5.857 1.00 98.00 87 VAL A CA 1
ATOM 629 C C . VAL A 1 87 ? -6.446 -7.099 -6.564 1.00 98.00 87 VAL A C 1
ATOM 631 O O . VAL A 1 87 ? -7.576 -6.705 -6.877 1.00 98.00 87 VAL A O 1
ATOM 634 N N . PRO A 1 88 ? -6.053 -8.363 -6.822 1.00 96.00 88 PRO A N 1
ATOM 635 C CA . PRO A 1 88 ? -6.914 -9.337 -7.483 1.00 96.00 88 PRO A CA 1
ATOM 636 C C . PRO A 1 88 ? -8.274 -9.493 -6.793 1.00 96.00 88 PRO A C 1
ATOM 638 O O . PRO A 1 88 ? -8.365 -9.633 -5.576 1.00 96.00 88 PRO A O 1
ATOM 641 N N . GLY A 1 89 ? -9.344 -9.491 -7.588 1.00 94.75 89 GLY A N 1
ATOM 642 C CA . GLY A 1 89 ? -10.718 -9.586 -7.088 1.00 94.75 89 GLY A CA 1
ATOM 643 C C . GLY A 1 89 ? -11.346 -8.249 -6.685 1.00 94.75 89 GLY A C 1
ATOM 644 O O . GLY A 1 89 ? -12.548 -8.216 -6.430 1.00 94.75 89 GLY A O 1
ATOM 645 N N . GLN A 1 90 ? -10.587 -7.149 -6.686 1.00 95.44 90 GLN A N 1
ATOM 646 C CA . GLN A 1 90 ? -11.135 -5.805 -6.521 1.00 95.44 90 GLN A CA 1
ATOM 647 C C . GLN A 1 90 ? -11.425 -5.135 -7.866 1.00 95.44 90 GLN A C 1
ATOM 649 O O . GLN A 1 90 ? -10.801 -5.422 -8.885 1.00 95.44 90 GLN A O 1
ATOM 654 N N . THR A 1 91 ? -12.397 -4.223 -7.872 1.00 90.75 91 THR A N 1
ATOM 655 C CA . THR A 1 91 ? -12.825 -3.503 -9.081 1.00 90.75 91 THR A CA 1
ATOM 656 C C . THR A 1 91 ? -12.056 -2.205 -9.320 1.00 90.75 91 THR A C 1
ATOM 658 O O . THR A 1 91 ? -12.064 -1.693 -10.437 1.00 90.75 91 THR A O 1
ATOM 661 N N . LEU A 1 92 ? -11.422 -1.645 -8.286 1.00 89.94 92 LEU A N 1
ATOM 662 C CA . LEU A 1 92 ? -10.663 -0.398 -8.366 1.00 89.94 92 LEU A CA 1
ATOM 663 C C . LEU A 1 92 ? -9.169 -0.707 -8.458 1.00 89.94 92 LEU A C 1
ATOM 665 O O . LEU A 1 92 ? -8.590 -1.271 -7.539 1.00 89.94 92 LEU A O 1
ATOM 669 N N . VAL A 1 93 ? -8.550 -0.308 -9.570 1.00 91.25 93 VAL A N 1
ATOM 670 C CA . VAL A 1 93 ? -7.130 -0.584 -9.875 1.00 91.25 93 VAL A CA 1
ATOM 671 C C . VAL A 1 93 ? -6.161 0.476 -9.341 1.00 91.25 93 VAL A C 1
ATOM 673 O O . VAL A 1 93 ? -4.955 0.368 -9.536 1.00 91.25 93 VAL A O 1
ATOM 676 N N . TRP A 1 94 ? -6.691 1.530 -8.718 1.00 94.94 94 TRP A N 1
ATOM 677 C CA . TRP A 1 94 ? -5.899 2.630 -8.163 1.00 94.94 94 TRP A CA 1
ATOM 678 C C . TRP A 1 94 ? -5.850 2.610 -6.643 1.00 94.94 94 TRP A C 1
ATOM 680 O O . TRP A 1 94 ? -4.796 2.862 -6.069 1.00 94.94 94 TRP A O 1
ATOM 690 N N . TYR A 1 95 ? -6.985 2.301 -6.017 1.00 96.31 95 TYR A N 1
ATOM 691 C CA . TYR A 1 95 ? -7.167 2.411 -4.579 1.00 96.31 95 TYR A CA 1
ATOM 692 C C . TYR A 1 95 ? -7.950 1.198 -4.072 1.00 96.31 95 TYR A C 1
ATOM 694 O O . TYR A 1 95 ? -9.188 1.226 -4.088 1.00 96.31 95 TYR A O 1
ATOM 702 N N . PRO A 1 96 ? -7.275 0.101 -3.691 1.00 97.38 96 PRO A N 1
ATOM 703 C CA . PRO A 1 96 ? -7.968 -1.032 -3.115 1.00 97.38 96 PRO A CA 1
ATOM 704 C C . PRO A 1 96 ? -8.555 -0.650 -1.756 1.00 97.38 96 PRO A C 1
ATOM 706 O O . PRO A 1 96 ? -8.040 0.222 -1.060 1.00 97.38 96 PRO A O 1
ATOM 709 N N . PHE A 1 97 ? -9.657 -1.287 -1.382 1.00 97.62 97 PHE A N 1
ATOM 710 C CA . PHE A 1 97 ? -10.454 -0.907 -0.219 1.00 97.62 97 PHE A CA 1
ATOM 711 C C . PHE A 1 97 ? -10.933 -2.123 0.567 1.00 97.62 97 PHE A C 1
ATOM 713 O O . PHE A 1 97 ? -10.947 -3.251 0.062 1.00 97.62 97 PHE A O 1
ATOM 720 N N . THR A 1 98 ? -11.298 -1.903 1.826 1.00 97.50 98 THR A N 1
ATOM 721 C CA . THR A 1 98 ? -11.901 -2.940 2.666 1.00 97.50 98 THR A CA 1
ATOM 722 C C . THR A 1 98 ? -13.372 -3.145 2.298 1.00 97.50 98 THR A C 1
ATOM 724 O O . THR A 1 98 ? -14.101 -2.205 2.010 1.00 97.50 98 THR A O 1
ATOM 727 N N . SER A 1 99 ? -13.858 -4.388 2.299 1.00 95.50 99 SER A N 1
ATOM 728 C CA . SER A 1 99 ? -15.276 -4.677 2.010 1.00 95.50 99 SER A CA 1
ATOM 729 C C . SER A 1 99 ? -16.183 -4.593 3.241 1.00 95.50 99 SER A C 1
ATOM 731 O O . SER A 1 99 ? -17.401 -4.719 3.129 1.00 95.50 99 SER A O 1
ATOM 733 N N . SER A 1 100 ? -15.590 -4.447 4.423 1.00 97.44 100 SER A N 1
ATOM 734 C CA . SER A 1 100 ? -16.268 -4.374 5.711 1.00 97.44 100 SER A CA 1
ATOM 735 C C . SER A 1 100 ? -15.444 -3.528 6.681 1.00 97.44 100 SER A C 1
ATOM 737 O O . SER A 1 100 ? -14.239 -3.372 6.462 1.00 97.44 100 SER A O 1
ATOM 739 N N . PRO A 1 101 ? -16.062 -3.029 7.760 1.00 98.38 101 PRO A N 1
ATOM 740 C CA . PRO A 1 101 ? -15.334 -2.373 8.836 1.00 98.38 101 PRO A CA 1
ATOM 741 C C . PRO A 1 101 ? -14.210 -3.243 9.426 1.00 98.38 101 PRO A C 1
ATOM 743 O O . PRO A 1 101 ? -14.281 -4.478 9.387 1.00 98.38 101 PRO A O 1
ATOM 746 N N . LEU A 1 102 ? -13.176 -2.597 9.971 1.00 98.62 102 LEU A N 1
ATOM 747 C CA . LEU A 1 102 ? -12.021 -3.246 10.595 1.00 98.62 102 LEU A CA 1
ATOM 748 C C . LEU A 1 102 ? -12.074 -3.075 12.118 1.00 98.62 102 LEU A C 1
ATOM 750 O O . LEU A 1 102 ? -11.925 -1.970 12.645 1.00 98.62 102 LEU A O 1
ATOM 754 N N . ALA A 1 103 ? -12.272 -4.185 12.829 1.00 98.50 103 ALA A N 1
ATOM 755 C CA . ALA A 1 103 ? -12.372 -4.204 14.287 1.00 98.50 103 ALA A CA 1
ATOM 756 C C . ALA A 1 103 ? -11.093 -3.680 14.984 1.00 98.50 103 ALA A C 1
ATOM 758 O O . ALA A 1 103 ? -10.008 -3.772 14.403 1.00 98.50 103 ALA A O 1
ATOM 759 N N . PRO A 1 104 ? -11.185 -3.203 16.242 1.00 98.44 104 PRO A N 1
ATOM 760 C CA . PRO A 1 104 ? -10.022 -2.847 17.059 1.00 98.44 104 PRO A CA 1
ATOM 761 C C . PRO A 1 104 ? -8.994 -3.980 17.134 1.00 98.44 104 PRO A C 1
ATOM 763 O O . PRO A 1 104 ? -9.343 -5.138 17.376 1.00 98.44 104 PRO A O 1
ATOM 766 N N . GLY A 1 105 ? -7.721 -3.658 16.915 1.00 98.19 105 GLY A N 1
ATOM 767 C CA . GLY A 1 105 ? -6.623 -4.624 16.838 1.00 98.19 105 GLY A CA 1
ATOM 768 C C . GLY A 1 105 ? -6.637 -5.516 15.591 1.00 98.19 105 GLY A C 1
ATOM 769 O O . GLY A 1 105 ? -5.724 -6.328 15.432 1.00 98.19 105 GLY A O 1
ATOM 770 N N . GLY A 1 106 ? -7.649 -5.386 14.730 1.00 98.56 106 GLY A N 1
ATOM 771 C CA . GLY A 1 106 ? -7.784 -6.128 13.486 1.00 98.56 106 GLY A CA 1
ATOM 772 C C . GLY A 1 106 ? -6.771 -5.683 12.438 1.00 98.56 106 GLY A C 1
ATOM 773 O O . GLY A 1 106 ? -6.348 -4.527 12.403 1.00 98.56 106 GLY A O 1
ATOM 774 N N . GLU A 1 107 ? -6.416 -6.615 11.560 1.00 98.69 107 GLU A N 1
ATOM 775 C CA . GLU A 1 107 ? -5.505 -6.389 10.441 1.00 98.69 107 GLU A CA 1
ATOM 776 C C . GLU A 1 107 ? -6.170 -6.797 9.129 1.00 98.69 107 GLU A C 1
ATOM 778 O O . GLU A 1 107 ? -6.933 -7.765 9.068 1.00 98.69 107 GLU A O 1
ATOM 783 N N . VAL A 1 108 ? -5.855 -6.064 8.067 1.00 98.69 108 VAL A N 1
ATOM 784 C CA . VAL A 1 108 ? -6.225 -6.407 6.695 1.00 98.69 108 VAL A CA 1
ATOM 785 C C . VAL A 1 108 ? -4.982 -6.388 5.818 1.00 98.69 108 VAL A C 1
ATOM 787 O O . VAL A 1 108 ? -4.102 -5.542 5.973 1.00 98.69 108 VAL A O 1
ATOM 790 N N . THR A 1 109 ? -4.899 -7.344 4.896 1.00 98.69 109 THR A N 1
ATOM 791 C CA . THR A 1 109 ? -3.792 -7.466 3.948 1.00 98.69 109 THR A CA 1
ATOM 792 C C . THR A 1 109 ? -4.288 -7.215 2.533 1.00 98.69 109 THR A C 1
ATOM 794 O O . THR A 1 109 ? -5.224 -7.864 2.068 1.00 98.69 109 THR A O 1
ATOM 797 N N . PHE A 1 110 ? -3.611 -6.308 1.841 1.00 98.62 110 PHE A N 1
ATOM 798 C CA . PHE A 1 110 ? -3.751 -6.068 0.415 1.00 98.62 110 PHE A CA 1
ATOM 799 C C . PHE A 1 110 ? -2.515 -6.630 -0.280 1.00 98.62 110 PHE A C 1
ATOM 801 O O . PHE A 1 110 ? -1.401 -6.171 -0.039 1.00 98.62 110 PHE A O 1
ATOM 808 N N . GLU A 1 111 ? -2.701 -7.633 -1.131 1.00 98.56 111 GLU A N 1
ATOM 809 C CA . GLU A 1 111 ? -1.625 -8.229 -1.923 1.00 98.56 111 GLU A CA 1
ATOM 810 C C . GLU A 1 111 ? -1.958 -8.078 -3.403 1.00 98.56 111 GLU A C 1
ATOM 812 O O . GLU A 1 111 ? -3.061 -8.412 -3.837 1.00 98.56 111 GLU A O 1
ATOM 817 N N . GLY A 1 112 ? -1.027 -7.523 -4.173 1.00 98.19 112 GLY A N 1
ATOM 818 C CA . GLY A 1 112 ? -1.317 -7.105 -5.535 1.00 98.19 112 GLY A CA 1
ATOM 819 C C . GLY A 1 112 ? -0.116 -6.498 -6.240 1.00 98.19 112 GLY A C 1
ATOM 820 O O . GLY A 1 112 ? 1.027 -6.815 -5.920 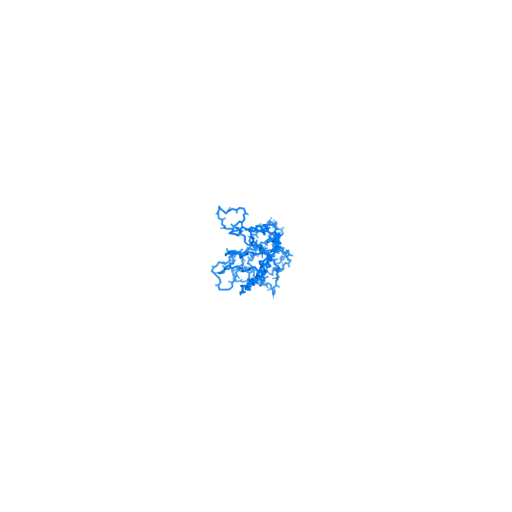1.00 98.19 112 GLY A O 1
ATOM 821 N N . TYR A 1 113 ? -0.375 -5.623 -7.207 1.00 98.06 113 TYR A N 1
ATOM 822 C CA . TYR A 1 113 ? 0.653 -5.027 -8.054 1.00 98.06 113 TYR A CA 1
ATOM 823 C C . TYR A 1 113 ? 0.609 -3.503 -7.999 1.00 98.06 113 TYR A C 1
ATOM 825 O O . TYR A 1 113 ? -0.455 -2.917 -8.172 1.00 98.06 113 TYR A O 1
ATOM 833 N N . ALA A 1 114 ? 1.764 -2.861 -7.831 1.00 98.00 114 ALA A N 1
ATOM 834 C CA . ALA A 1 114 ? 1.949 -1.437 -8.099 1.00 98.00 114 ALA A CA 1
ATOM 835 C C . ALA A 1 114 ? 2.322 -1.223 -9.577 1.00 98.00 114 ALA A C 1
ATOM 837 O O . ALA A 1 114 ? 3.212 -1.902 -10.097 1.00 98.00 114 ALA A O 1
ATOM 838 N N . HIS A 1 115 ? 1.637 -0.299 -10.255 1.00 96.69 115 HIS A N 1
ATOM 839 C CA . HIS A 1 115 ? 1.720 -0.081 -11.704 1.00 96.69 115 HIS A CA 1
ATOM 840 C C . HIS A 1 115 ? 2.462 1.199 -12.073 1.00 96.69 115 HIS A C 1
ATOM 842 O O . HIS A 1 115 ? 1.905 2.292 -12.000 1.00 96.69 115 HIS A O 1
ATOM 848 N N . PHE A 1 116 ? 3.680 1.057 -12.577 1.00 95.88 116 PHE A N 1
ATOM 849 C CA . PHE A 1 116 ? 4.527 2.171 -12.977 1.00 95.88 116 PHE A CA 1
ATOM 850 C C . PHE A 1 116 ? 4.480 2.423 -14.486 1.00 95.88 116 PHE A C 1
ATOM 852 O O . PHE A 1 116 ? 4.348 1.512 -15.311 1.00 95.88 116 PHE A O 1
ATOM 859 N N . TYR A 1 117 ? 4.615 3.699 -14.844 1.00 91.69 117 TYR A N 1
ATOM 860 C CA . TYR A 1 117 ? 4.687 4.143 -16.231 1.00 91.69 117 TYR A CA 1
ATOM 861 C C . TYR A 1 117 ? 5.969 3.616 -16.919 1.00 91.69 117 TYR A C 1
ATOM 863 O O . TYR A 1 117 ? 7.031 3.657 -16.295 1.00 91.69 117 TYR A O 1
ATOM 871 N N . PRO A 1 118 ? 5.920 3.198 -18.206 1.00 89.88 118 PRO A N 1
ATOM 872 C CA . PRO A 1 118 ? 7.079 2.656 -18.932 1.00 89.88 118 PRO A CA 1
ATOM 873 C C . PRO A 1 118 ? 8.321 3.562 -18.940 1.00 89.88 118 PRO A C 1
ATOM 875 O O . PRO A 1 118 ? 9.446 3.091 -19.027 1.00 89.88 118 PRO A O 1
ATOM 878 N N . GLY A 1 119 ? 8.141 4.883 -18.845 1.00 90.25 119 GLY A N 1
ATOM 879 C CA . GLY A 1 119 ? 9.248 5.847 -18.810 1.00 90.25 119 GLY A CA 1
ATOM 880 C C . GLY A 1 119 ? 10.106 5.806 -17.540 1.00 90.25 119 GLY A C 1
ATOM 881 O O . GLY A 1 119 ? 11.041 6.596 -17.436 1.00 90.25 119 GLY A O 1
ATOM 882 N N . LEU A 1 120 ? 9.778 4.934 -16.582 1.00 92.00 120 LEU A N 1
ATOM 883 C CA . LEU A 1 120 ? 10.534 4.717 -15.349 1.00 92.00 120 LEU A CA 1
ATOM 884 C C . LEU A 1 120 ? 11.324 3.400 -15.348 1.00 92.00 120 LEU A C 1
ATOM 886 O O . LEU A 1 120 ? 11.884 3.045 -14.313 1.00 92.00 120 LEU A O 1
ATOM 890 N N . SER A 1 121 ? 11.365 2.670 -16.467 1.00 91.75 121 SER A N 1
ATOM 891 C CA . SER A 1 121 ? 12.199 1.470 -16.585 1.00 91.75 121 SER A CA 1
ATOM 892 C C . SER A 1 121 ? 13.674 1.775 -16.322 1.00 91.75 121 SER A C 1
ATOM 894 O O . SER A 1 121 ? 14.170 2.862 -16.629 1.00 91.75 121 SER A O 1
ATOM 896 N N . ASP A 1 122 ? 14.357 0.797 -15.733 1.00 93.31 122 ASP A N 1
ATOM 897 C CA . ASP A 1 122 ? 15.734 0.861 -15.237 1.00 93.31 122 ASP A CA 1
ATOM 898 C C . ASP A 1 122 ? 15.986 1.904 -14.134 1.00 93.31 122 ASP A C 1
ATOM 900 O O . ASP A 1 122 ? 17.117 2.348 -13.917 1.00 93.31 122 ASP A O 1
ATOM 904 N N . MET A 1 123 ? 14.947 2.285 -13.388 1.00 94.31 123 MET A N 1
ATOM 905 C CA . MET A 1 123 ? 15.056 3.234 -12.278 1.00 94.31 123 MET A CA 1
ATOM 906 C C . M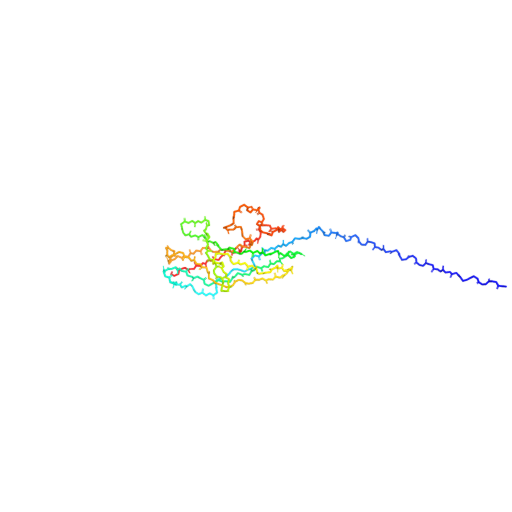ET A 1 123 ? 14.777 2.569 -10.932 1.00 94.31 123 MET A C 1
ATOM 908 O O . MET A 1 123 ? 14.067 1.575 -10.831 1.00 94.31 123 MET A O 1
ATOM 912 N N . THR A 1 124 ? 15.333 3.142 -9.864 1.00 95.75 124 THR A N 1
ATOM 913 C CA . THR A 1 124 ? 14.911 2.836 -8.490 1.00 95.75 124 THR A CA 1
ATOM 914 C C . THR A 1 124 ? 14.067 3.988 -7.973 1.00 95.75 124 THR A C 1
ATOM 916 O O . THR A 1 124 ? 14.477 5.144 -8.084 1.00 95.75 124 THR A O 1
ATOM 919 N N . VAL A 1 125 ? 12.903 3.675 -7.415 1.00 97.12 125 VAL A N 1
ATOM 920 C CA . VAL A 1 125 ? 11.968 4.652 -6.849 1.00 97.12 125 VAL A CA 1
ATOM 921 C C . VAL A 1 125 ? 11.740 4.382 -5.369 1.00 97.12 125 VAL A C 1
ATOM 923 O O . VAL A 1 125 ? 11.855 3.243 -4.912 1.00 97.12 125 VAL A O 1
ATOM 926 N N . SER A 1 126 ? 11.400 5.432 -4.630 1.00 97.94 126 SER A N 1
ATOM 927 C CA . SER A 1 126 ? 10.918 5.316 -3.253 1.00 97.94 126 SER A CA 1
ATOM 928 C C . SER A 1 126 ? 9.403 5.173 -3.279 1.00 97.94 126 SER A C 1
ATOM 930 O O . SER A 1 126 ? 8.749 6.042 -3.843 1.00 97.94 126 SER A O 1
ATOM 932 N N . LEU A 1 127 ? 8.858 4.114 -2.688 1.00 98.56 127 LEU A N 1
ATOM 933 C CA . LEU A 1 127 ? 7.432 3.778 -2.662 1.00 98.56 127 LEU A CA 1
ATOM 934 C C . LEU A 1 127 ? 6.931 3.754 -1.214 1.00 98.56 127 LEU A C 1
ATOM 936 O O . LEU A 1 127 ? 7.606 3.210 -0.338 1.00 98.56 127 LEU A O 1
ATOM 940 N N . TRP A 1 128 ? 5.744 4.300 -0.973 1.00 98.69 128 TRP A N 1
ATOM 941 C CA . TRP A 1 128 ? 5.025 4.189 0.297 1.00 98.69 128 TRP A CA 1
ATOM 942 C C . TRP A 1 128 ? 3.528 3.970 0.056 1.00 98.69 128 TRP A C 1
ATOM 944 O O . TRP A 1 128 ? 3.024 4.139 -1.059 1.00 98.69 128 TRP A O 1
ATOM 954 N N . ALA A 1 129 ? 2.829 3.539 1.102 1.00 98.69 129 ALA A N 1
ATOM 955 C CA . ALA A 1 129 ? 1.389 3.328 1.112 1.00 98.69 129 ALA A CA 1
ATOM 956 C C . ALA A 1 129 ? 0.739 4.211 2.178 1.00 98.69 129 ALA A C 1
ATOM 958 O O . ALA A 1 129 ? 1.370 4.524 3.186 1.00 98.69 129 ALA A O 1
ATOM 959 N N . ILE A 1 130 ? -0.516 4.589 1.955 1.00 98.69 130 ILE A N 1
ATOM 960 C CA . ILE A 1 130 ? -1.286 5.463 2.843 1.00 98.69 130 ILE A CA 1
ATOM 961 C C . ILE A 1 130 ? -2.625 4.785 3.127 1.00 98.69 130 ILE A C 1
ATOM 963 O O . ILE A 1 130 ? -3.380 4.499 2.190 1.00 98.69 130 ILE A O 1
ATOM 967 N N . ALA A 1 131 ? -2.900 4.492 4.399 1.00 98.62 131 ALA A N 1
ATOM 968 C CA . ALA A 1 131 ? -4.214 4.043 4.848 1.00 98.62 131 ALA A CA 1
ATOM 969 C C . ALA A 1 131 ? -5.209 5.212 4.882 1.00 98.62 131 ALA A C 1
ATOM 971 O O . ALA A 1 131 ? -4.828 6.361 5.057 1.00 98.62 131 ALA A O 1
ATOM 972 N N . ASP A 1 132 ? -6.480 4.905 4.650 1.00 98.19 132 ASP A N 1
ATOM 973 C CA . ASP A 1 132 ? -7.575 5.868 4.491 1.00 98.19 132 ASP A CA 1
ATOM 974 C C . ASP A 1 132 ? -7.290 7.084 3.592 1.00 98.19 132 ASP A C 1
ATOM 976 O O . ASP A 1 132 ? -7.736 8.201 3.819 1.00 98.19 132 ASP A O 1
ATOM 980 N N . SER A 1 133 ? -6.563 6.865 2.499 1.00 94.88 133 SER A N 1
ATOM 981 C CA . SER A 1 133 ? -6.195 7.949 1.591 1.00 94.88 133 SER A CA 1
ATOM 982 C C . SER A 1 133 ? -7.411 8.655 0.979 1.00 94.88 133 SER A C 1
ATOM 984 O O . SER A 1 133 ? -8.336 8.013 0.478 1.00 94.88 133 SER A O 1
ATOM 986 N N . CYS A 1 134 ? -7.358 9.984 0.891 1.00 94.19 134 CYS A N 1
ATOM 987 C CA . CYS A 1 134 ? -8.297 10.810 0.123 1.00 94.19 134 CYS A CA 1
ATOM 988 C C . CYS A 1 134 ? -8.028 10.788 -1.398 1.00 94.19 134 CYS A C 1
ATOM 990 O O . CYS A 1 134 ? -8.750 11.423 -2.169 1.00 94.19 134 CYS A O 1
ATOM 992 N N . GLY A 1 135 ? -6.981 10.096 -1.862 1.00 91.88 135 GLY A N 1
ATOM 993 C CA . GLY A 1 135 ? -6.515 10.161 -3.248 1.00 91.88 135 GLY A CA 1
ATOM 994 C C . GLY A 1 135 ? -7.613 9.857 -4.272 1.00 91.88 135 GLY A C 1
ATOM 995 O O . GLY A 1 135 ? -8.181 8.768 -4.278 1.00 91.88 135 GLY A O 1
ATOM 996 N N . GLY A 1 136 ? -7.913 10.809 -5.155 1.00 90.25 136 GLY A N 1
ATOM 997 C CA . GLY A 1 136 ? -8.920 10.655 -6.211 1.00 90.25 136 GLY A CA 1
ATOM 998 C C . GLY A 1 136 ? -10.373 10.906 -5.789 1.00 90.25 136 GLY A C 1
ATOM 999 O O . GLY A 1 136 ? -11.259 10.728 -6.621 1.00 90.25 136 GLY A O 1
ATOM 1000 N N . ASP A 1 137 ? -10.630 11.324 -4.547 1.00 93.31 137 ASP A N 1
ATOM 1001 C CA . ASP A 1 137 ? -11.948 11.814 -4.134 1.00 93.31 137 ASP A CA 1
ATOM 1002 C C . ASP A 1 137 ? -11.987 13.343 -4.114 1.00 93.31 137 ASP A C 1
ATOM 1004 O O . ASP A 1 137 ? -11.008 14.009 -3.774 1.00 93.31 137 ASP A O 1
ATOM 1008 N N . GLU A 1 138 ? -13.146 13.908 -4.437 1.00 92.44 138 GLU A N 1
ATOM 1009 C CA . GLU A 1 138 ? -13.388 15.345 -4.346 1.00 92.44 138 GLU A CA 1
ATOM 1010 C C . GLU A 1 138 ? -14.157 15.677 -3.060 1.00 92.44 138 GLU A C 1
ATOM 1012 O O . GLU A 1 138 ? -15.026 14.918 -2.634 1.00 92.44 138 GLU A O 1
ATOM 1017 N N . PHE A 1 139 ? -13.877 16.847 -2.476 1.00 92.50 139 PHE A N 1
ATOM 1018 C CA . PHE A 1 139 ? -14.601 17.398 -1.317 1.00 92.50 139 PHE A CA 1
ATOM 1019 C C . PHE A 1 139 ? -14.576 16.527 -0.047 1.00 92.50 139 PHE A C 1
ATOM 1021 O O . PHE A 1 139 ? -15.506 16.586 0.760 1.00 92.50 139 PHE A O 1
ATOM 1028 N N . MET A 1 140 ? -13.516 15.740 0.146 1.00 94.69 140 MET A N 1
ATOM 1029 C CA . MET A 1 140 ? -13.299 15.010 1.395 1.00 94.69 140 MET A CA 1
ATOM 1030 C C . MET A 1 140 ? -12.958 15.973 2.545 1.00 94.69 140 MET A C 1
ATOM 1032 O O . MET A 1 140 ? -12.327 17.007 2.301 1.00 94.69 140 MET A O 1
ATOM 1036 N N . PRO A 1 141 ? -13.368 15.663 3.787 1.00 94.94 141 PRO A N 1
ATOM 1037 C CA . PRO A 1 141 ? -12.842 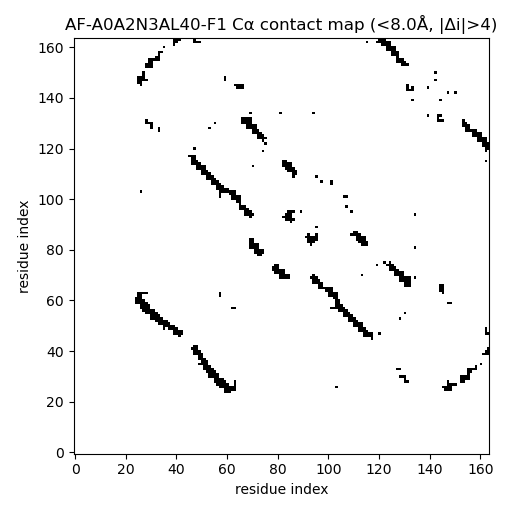16.341 4.967 1.00 94.94 141 PRO A CA 1
ATOM 1038 C C . PRO A 1 141 ? -11.354 16.010 5.159 1.00 94.94 141 PRO A C 1
ATOM 1040 O O . PRO A 1 141 ? -10.829 15.093 4.527 1.00 94.94 141 PRO A O 1
ATOM 1043 N N . ASP A 1 142 ? -10.696 16.723 6.075 1.00 93.00 142 ASP A N 1
ATOM 1044 C CA . ASP A 1 142 ? -9.260 16.554 6.342 1.00 93.00 142 ASP A CA 1
ATOM 1045 C C . ASP A 1 142 ? -8.889 15.138 6.830 1.00 93.00 142 ASP A C 1
ATOM 1047 O O . ASP A 1 142 ? -7.762 14.715 6.610 1.00 93.00 142 ASP A O 1
ATOM 1051 N N . TYR A 1 143 ? -9.837 14.410 7.437 1.00 93.38 143 TYR A N 1
ATOM 1052 C CA . TYR A 1 143 ? -9.683 13.027 7.923 1.00 93.38 143 TYR A CA 1
ATOM 1053 C C . TYR A 1 143 ? -10.089 11.954 6.897 1.00 93.38 143 TYR A C 1
ATOM 1055 O O . TYR A 1 143 ? -10.236 10.787 7.217 1.00 93.38 143 TYR A O 1
ATOM 1063 N N . CYS A 1 144 ? -10.400 12.328 5.656 1.00 95.69 144 CYS A N 1
ATOM 1064 C CA . CYS A 1 144 ? -10.872 11.371 4.657 1.00 95.69 144 CYS A CA 1
ATOM 1065 C C . CYS A 1 144 ? -12.164 10.623 5.075 1.00 95.69 144 CYS A C 1
ATOM 1067 O O . CYS A 1 144 ? -13.207 11.265 5.241 1.00 95.69 144 CYS A O 1
ATOM 1069 N N . ARG A 1 145 ? -12.198 9.281 5.091 1.00 96.25 145 ARG A N 1
ATOM 1070 C CA . ARG A 1 145 ? -13.448 8.512 5.313 1.00 96.25 145 ARG A CA 1
ATOM 1071 C C . ARG A 1 145 ? -13.648 8.144 6.772 1.00 96.25 145 ARG A C 1
ATOM 1073 O O . ARG A 1 145 ? -14.796 7.984 7.196 1.00 96.25 145 ARG A O 1
ATOM 1080 N N . VAL A 1 146 ? -12.562 7.949 7.499 1.00 97.56 146 VAL A N 1
ATOM 1081 C CA . VAL A 1 146 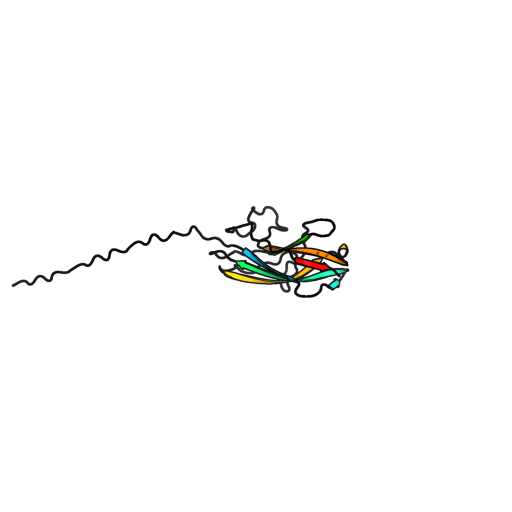? -12.530 7.474 8.870 1.00 97.56 146 VAL A CA 1
ATOM 1082 C C . VAL A 1 146 ? -11.935 8.597 9.711 1.00 97.56 146 VAL A C 1
ATOM 1084 O O . VAL A 1 146 ? -10.830 9.022 9.462 1.00 97.56 146 VAL A O 1
ATOM 1087 N N . ASP A 1 147 ? -12.686 9.112 10.686 1.00 97.19 147 ASP A N 1
ATOM 1088 C CA . ASP A 1 147 ? -12.165 10.118 11.624 1.00 97.19 147 ASP A CA 1
ATOM 1089 C C . ASP A 1 147 ? -11.382 9.408 12.736 1.00 97.19 147 ASP A C 1
ATOM 1091 O O . ASP A 1 147 ? -11.973 8.781 13.626 1.00 97.19 147 ASP A O 1
ATOM 1095 N N . GLU A 1 148 ? -10.059 9.478 12.662 1.00 97.62 148 GLU A N 1
ATOM 1096 C CA . GLU A 1 148 ? -9.123 8.688 13.452 1.00 97.62 148 GLU A CA 1
ATOM 1097 C C . GLU A 1 148 ? -8.644 9.425 14.708 1.00 97.62 148 GLU A C 1
ATOM 1099 O O . GLU A 1 148 ? -8.908 10.615 14.941 1.00 97.62 148 GLU A O 1
ATOM 1104 N N . SER A 1 149 ? -7.989 8.688 15.608 1.00 97.19 149 SER A N 1
ATOM 1105 C CA . SER A 1 149 ? -7.327 9.290 16.767 1.00 97.19 149 SER A CA 1
ATOM 1106 C C . SER A 1 149 ? -6.053 10.045 16.399 1.00 97.19 149 SER A C 1
ATOM 1108 O O . SER A 1 149 ? -5.713 11.002 17.100 1.00 97.19 149 SER A O 1
ATOM 1110 N N . ASP A 1 150 ? -5.361 9.622 15.339 1.00 97.19 150 ASP A N 1
ATOM 1111 C CA . ASP A 1 150 ? -4.101 10.200 14.881 1.00 97.19 150 ASP A CA 1
ATOM 1112 C C . ASP A 1 150 ? -3.963 10.110 13.351 1.00 97.19 150 ASP A C 1
ATOM 1114 O O . ASP A 1 150 ? -3.345 9.205 12.812 1.00 97.19 150 ASP A O 1
ATOM 1118 N N . GLU A 1 151 ? -4.459 11.137 12.661 1.00 96.94 151 GLU A N 1
ATOM 1119 C CA . GLU A 1 151 ? -4.370 11.300 11.196 1.00 96.94 151 GLU A CA 1
ATOM 1120 C C . GLU A 1 151 ? -2.928 11.406 10.647 1.00 96.94 151 GLU A C 1
ATOM 1122 O O . GLU A 1 151 ? -2.717 11.580 9.447 1.00 96.94 151 GLU A O 1
ATOM 1127 N N . SER A 1 152 ? -1.905 11.410 11.511 1.00 97.12 152 SER A N 1
ATOM 1128 C CA . SER A 1 152 ? -0.506 11.579 11.102 1.00 97.12 152 SER A CA 1
ATOM 1129 C C . SER A 1 152 ? 0.263 10.266 10.955 1.00 97.12 152 SER A C 1
ATOM 1131 O O . SER A 1 152 ? 1.433 10.291 10.562 1.00 97.12 152 SER A O 1
ATOM 1133 N N . ASN A 1 153 ? -0.367 9.123 11.251 1.00 98.06 153 ASN A N 1
ATOM 1134 C CA . ASN A 1 153 ? 0.296 7.817 11.310 1.00 98.06 153 ASN A CA 1
ATOM 1135 C C . ASN A 1 153 ? -0.166 6.808 10.233 1.00 98.06 153 ASN A C 1
ATOM 1137 O O . ASN A 1 153 ? 0.281 5.657 10.221 1.00 98.06 153 ASN A O 1
ATOM 1141 N N . ASN A 1 154 ? -0.988 7.260 9.285 1.00 98.38 154 ASN A N 1
ATOM 1142 C CA . ASN A 1 154 ? -1.535 6.462 8.187 1.00 98.38 154 ASN A CA 1
ATOM 1143 C C . ASN A 1 154 ? -0.503 6.060 7.121 1.00 98.38 154 ASN A C 1
ATOM 1145 O O . ASN A 1 154 ? -0.759 5.161 6.314 1.00 98.38 154 ASN A O 1
ATOM 1149 N N . GLU A 1 155 ? 0.648 6.733 7.069 1.00 98.50 155 GLU A N 1
ATOM 1150 C CA . GLU A 1 155 ? 1.692 6.467 6.079 1.00 98.50 155 GLU A CA 1
ATOM 1151 C C . GLU A 1 155 ? 2.615 5.316 6.498 1.00 98.50 155 GLU A C 1
ATOM 1153 O O . GLU A 1 155 ? 3.068 5.209 7.639 1.00 98.50 155 GLU A O 1
ATOM 1158 N N . SER A 1 156 ? 2.954 4.456 5.540 1.00 98.69 156 SER A N 1
ATOM 1159 C CA . SER A 1 156 ? 3.931 3.391 5.739 1.00 98.69 156 SER A CA 1
ATOM 1160 C C . SER A 1 156 ? 5.357 3.930 5.841 1.00 98.69 156 SER A C 1
ATOM 1162 O O . SER A 1 156 ? 5.698 4.996 5.331 1.00 98.69 156 SER A O 1
ATOM 1164 N N . THR A 1 157 ? 6.271 3.101 6.347 1.00 98.31 157 THR A N 1
ATOM 1165 C CA . THR A 1 157 ? 7.694 3.299 6.051 1.00 98.31 157 THR A CA 1
ATOM 1166 C C . THR A 1 157 ? 7.943 3.212 4.543 1.00 98.31 157 THR A C 1
ATOM 1168 O O . THR A 1 157 ? 7.341 2.380 3.858 1.00 98.31 157 THR A O 1
ATOM 1171 N N . VAL A 1 158 ? 8.862 4.030 4.035 1.00 98.31 158 VAL A N 1
ATOM 1172 C CA . VAL A 1 158 ? 9.252 4.048 2.619 1.00 98.31 158 VAL A CA 1
ATOM 1173 C C . VAL A 1 158 ? 10.115 2.829 2.275 1.00 98.31 158 VAL A C 1
ATOM 1175 O O . VAL A 1 158 ? 11.058 2.513 3.003 1.00 98.31 158 VAL A O 1
ATOM 1178 N N . ILE A 1 159 ? 9.847 2.190 1.134 1.00 98.25 159 ILE A N 1
ATOM 1179 C CA . ILE A 1 159 ? 10.698 1.141 0.555 1.00 98.25 159 ILE A CA 1
ATOM 1180 C C . ILE A 1 159 ? 11.323 1.592 -0.768 1.00 98.25 159 ILE A C 1
ATOM 1182 O O . ILE A 1 159 ? 10.726 2.356 -1.523 1.00 98.25 159 ILE A O 1
ATOM 1186 N N . SER A 1 160 ? 12.516 1.084 -1.076 1.00 97.31 160 SER A N 1
ATOM 1187 C CA . SER A 1 160 ? 13.162 1.294 -2.377 1.00 97.31 160 SER A CA 1
ATOM 1188 C C . SER A 1 160 ? 12.855 0.134 -3.315 1.00 97.31 160 SER A C 1
ATOM 1190 O O . SER A 1 160 ? 13.076 -1.024 -2.959 1.00 97.31 160 SER A O 1
ATOM 1192 N N . VAL A 1 161 ? 12.395 0.436 -4.528 1.00 97.25 161 VAL A N 1
ATOM 1193 C CA . VAL A 1 161 ? 11.977 -0.569 -5.511 1.00 97.25 161 VAL A CA 1
ATOM 1194 C C . VAL A 1 161 ? 12.650 -0.313 -6.852 1.00 97.25 161 VAL A C 1
ATOM 1196 O O . VAL A 1 161 ? 12.575 0.793 -7.381 1.00 97.25 161 VAL A O 1
ATOM 1199 N N . TYR A 1 162 ? 13.291 -1.342 -7.408 1.00 96.50 162 TYR A N 1
ATOM 1200 C CA . TYR A 1 162 ? 13.829 -1.308 -8.768 1.00 96.50 162 TYR A CA 1
ATOM 1201 C C . TYR A 1 162 ? 12.748 -1.672 -9.792 1.00 96.50 162 TYR A C 1
ATOM 1203 O O . TYR A 1 162 ? 12.027 -2.659 -9.625 1.00 96.50 162 TYR A O 1
ATOM 1211 N N . LEU A 1 163 ? 12.665 -0.870 -10.848 1.00 96.06 163 LEU A N 1
ATOM 1212 C CA . LEU A 1 163 ? 11.725 -0.995 -11.951 1.00 96.06 163 LEU A CA 1
ATOM 1213 C C . LEU A 1 163 ? 12.485 -1.521 -13.181 1.00 96.06 163 LEU A C 1
ATOM 1215 O O . LEU A 1 163 ? 13.321 -0.782 -13.701 1.00 96.06 163 LEU A O 1
ATOM 1219 N N . PRO A 1 164 ? 12.263 -2.773 -13.617 1.00 92.50 164 PRO A N 1
ATOM 1220 C CA . PRO A 1 164 ? 12.939 -3.335 -14.789 1.00 92.50 164 PRO A CA 1
ATOM 1221 C C . PRO A 1 164 ? 12.428 -2.797 -16.136 1.00 92.50 164 PRO A C 1
ATOM 1223 O O . PRO A 1 164 ? 11.489 -1.964 -16.172 1.00 92.50 164 PRO A O 1
#

Sequence (164 aa):
MKIYKLVVITVCMVLVMSGCIPGPGKPDLVVTTLEATGLGFVGSYGGVKIPIRVVVKNQGDVEAGIFKVSTEYMGPQGGPFAVGFEVPGQTLVWYPFTSSPLAPGGEVTFEGYAHFYPGLSDMTVSLWAIADSCGGDEFMPDYCRVDESDESNNESTVISVYLP

pLDDT: mean 88.91, std 17.59, range [36.47, 98.88]

Nearest PDB structures (foldseek):
  4irz-assembly1_A  TM=5.079E-01  e=6.550E-04  Oryctolagus cuniculus
  8b7d-assembly1_A  TM=4.478E-01  e=9.086E-03  Homo sapiens
  3v4v-assembly1_A  TM=4.185E-01  e=1.182E-02  Homo sapiens
  3v4v-assembly2_C  TM=4.339E-01  e=3.046E-02  Homo sapiens
  3v4p-assembly2_C  TM=4.052E-01  e=2.890E-02  Homo sapiens

Secondary structure (DSSP, 8-state):
---PPP---------------PPSP---EEEEEEEE-S--EE-GGG-EEEEEEEEEEE-SSS-B-S-BEEEEEEETTEEEEEEEEE-TT-S-SSS-B-SS-B-TT-EEEEEEEEEE-GGGTTEEEEEEEEET--TT-SS--TTTTS--S-TTS-BPPPEEEEE-

Foldseek 3Di:
DDDDDDDDDDDDPPPPPPDPPPDPKFWDKAFPDKDFPDAWDQDPPQKIKTKMKTKIWGQIQAWWFKAWKWKFKAFPVGDGDTWFWCAPPDPGRGIDIDPGIAGHRGMDMGTGITIGDNVQAQTKMKMKMFIRDCPPPPPADPQRPGDGPDSPRRIDDIDIHHTD

Solvent-accessible surface area (backbone atoms only — not comparable to full-atom values): 9338 Å² total; per-residue (Å²): 140,86,86,81,81,83,80,83,80,80,80,79,80,78,78,78,73,82,65,78,76,72,68,90,67,31,17,26,53,29,30,78,41,62,48,71,77,51,77,42,42,68,45,83,97,52,27,27,36,32,34,32,38,39,31,39,30,23,75,22,78,26,61,30,59,58,41,30,37,37,33,35,31,38,47,96,92,48,66,83,40,84,31,30,28,35,33,85,95,57,91,42,52,44,46,39,61,51,95,53,63,42,46,50,71,32,74,51,78,50,58,34,32,38,47,42,64,51,93,47,48,80,34,70,31,42,37,34,40,28,42,44,44,54,80,94,61,80,91,62,56,98,52,38,75,49,74,51,72,54,87,85,47,17,55,28,67,74,40,82,44,67,32,86